Protein AF-B2JRF4-F1 (afdb_monomer_lite)

Sequence (71 aa):
MTADEAPRPNAPADDPRPAPPKRPDPDDCCHSGCDPCVFDLYDEELTRYRAALAAWEARHARREGKPRRKR

Organism: Paraburkholderia phymatum (strain DSM 17167 / CIP 108236 / LMG 21445 / STM815) (NCBI:txid391038)

Structure (mmCIF, N/CA/C/O backbone):
data_AF-B2JRF4-F1
#
_entry.id   AF-B2JRF4-F1
#
loop_
_atom_site.group_PDB
_atom_site.id
_atom_site.type_symbol
_atom_site.label_atom_id
_atom_site.label_alt_id
_atom_site.label_comp_id
_atom_site.label_asym_id
_atom_site.label_entity_id
_atom_site.label_seq_id
_atom_site.pdbx_PDB_ins_code
_atom_site.Cartn_x
_atom_site.Cartn_y
_atom_site.Cartn_z
_atom_site.occupancy
_atom_site.B_iso_or_equiv
_atom_site.auth_seq_id
_atom_site.auth_comp_id
_atom_site.auth_asym_id
_atom_site.auth_atom_id
_atom_site.pdbx_PDB_model_num
ATOM 1 N N . MET A 1 1 ? -46.859 -13.435 -12.317 1.00 45.00 1 MET A N 1
ATOM 2 C CA . MET A 1 1 ? -45.633 -14.256 -12.359 1.00 45.00 1 MET A CA 1
ATOM 3 C C . MET A 1 1 ? -44.710 -13.699 -11.289 1.00 45.00 1 MET A C 1
ATOM 5 O O . MET A 1 1 ? -44.062 -12.692 -11.522 1.00 45.00 1 MET A O 1
ATOM 9 N N . THR A 1 2 ? -44.787 -14.238 -10.077 1.00 53.06 2 THR A N 1
ATOM 10 C CA . THR A 1 2 ? -44.001 -13.819 -8.903 1.00 53.06 2 THR A CA 1
ATOM 11 C C . THR A 1 2 ? -43.247 -15.037 -8.375 1.00 53.06 2 THR A C 1
ATOM 13 O O . THR A 1 2 ? -43.777 -16.139 -8.509 1.00 53.06 2 THR A O 1
ATOM 16 N N . ALA A 1 3 ? -42.093 -14.801 -7.737 1.00 50.03 3 ALA A N 1
ATOM 17 C CA . ALA A 1 3 ? -40.992 -15.727 -7.409 1.00 50.03 3 ALA A CA 1
ATOM 18 C C . ALA A 1 3 ? -39.965 -15.794 -8.557 1.00 50.03 3 ALA A C 1
ATOM 20 O O . ALA A 1 3 ? -40.322 -16.095 -9.687 1.00 50.03 3 ALA A O 1
ATOM 21 N N . ASP A 1 4 ? -38.706 -15.410 -8.373 1.00 55.59 4 ASP A N 1
ATOM 22 C CA . ASP A 1 4 ? -37.831 -15.895 -7.311 1.00 55.59 4 ASP A CA 1
ATOM 23 C C . ASP A 1 4 ? -36.859 -14.796 -6.857 1.00 55.59 4 ASP A C 1
ATOM 25 O O . ASP A 1 4 ? -36.100 -14.220 -7.639 1.00 55.59 4 ASP A O 1
ATOM 29 N N . GLU A 1 5 ? -36.960 -14.459 -5.577 1.00 60.47 5 GLU A N 1
ATOM 30 C CA . GLU A 1 5 ? -36.071 -13.545 -4.885 1.00 60.47 5 GLU A CA 1
ATOM 31 C C . GLU A 1 5 ? -34.698 -14.206 -4.771 1.00 60.47 5 GLU A C 1
ATOM 33 O O . GLU A 1 5 ? -34.497 -15.115 -3.968 1.00 60.47 5 GLU A O 1
ATOM 38 N N . ALA A 1 6 ? -33.756 -13.741 -5.594 1.00 59.97 6 ALA A N 1
ATOM 39 C CA . ALA A 1 6 ? -32.370 -14.168 -5.515 1.00 59.97 6 ALA A CA 1
ATOM 40 C C . ALA A 1 6 ? -31.880 -14.025 -4.060 1.00 59.97 6 ALA A C 1
ATOM 42 O O . ALA A 1 6 ? -32.022 -12.941 -3.476 1.00 59.97 6 ALA A O 1
ATOM 43 N N . PRO A 1 7 ? -31.311 -15.083 -3.453 1.00 58.19 7 PRO A N 1
ATOM 44 C CA . PRO A 1 7 ? -30.785 -14.996 -2.106 1.00 58.19 7 PRO A CA 1
ATOM 45 C C . PRO A 1 7 ? -29.702 -13.921 -2.092 1.00 58.19 7 PRO A C 1
ATOM 47 O O . PRO A 1 7 ? -28.666 -14.026 -2.748 1.00 58.19 7 PRO A O 1
ATOM 50 N N . ARG A 1 8 ? -29.993 -12.847 -1.359 1.00 62.31 8 ARG A N 1
ATOM 51 C CA . ARG A 1 8 ? -29.081 -11.732 -1.114 1.00 62.31 8 ARG A CA 1
ATOM 52 C C . ARG A 1 8 ? -27.775 -12.342 -0.595 1.00 62.31 8 ARG A C 1
ATOM 54 O O . ARG A 1 8 ? -27.848 -13.146 0.340 1.00 62.31 8 ARG A O 1
ATOM 61 N N . PRO A 1 9 ? -26.603 -12.023 -1.174 1.00 59.91 9 PRO A N 1
ATOM 62 C CA . PRO A 1 9 ? -25.353 -12.556 -0.663 1.00 59.91 9 PRO A CA 1
ATOM 63 C C . PRO A 1 9 ? -25.274 -12.154 0.804 1.00 59.91 9 PRO A C 1
ATOM 65 O O . PRO A 1 9 ? -25.456 -10.978 1.125 1.00 59.91 9 PRO A O 1
ATOM 68 N N . ASN A 1 10 ? -25.104 -13.145 1.683 1.00 58.72 10 ASN A N 1
ATOM 69 C CA . ASN A 1 10 ? -24.906 -12.945 3.111 1.00 58.72 10 ASN A CA 1
ATOM 70 C C . ASN A 1 10 ? -23.915 -11.795 3.299 1.00 58.72 10 ASN A C 1
ATOM 72 O O . ASN A 1 10 ? -22.722 -11.952 3.035 1.00 58.72 10 ASN A O 1
ATOM 76 N N . ALA A 1 11 ? -24.422 -10.630 3.704 1.00 52.22 11 ALA A N 1
ATOM 77 C CA . ALA A 1 11 ? -23.573 -9.524 4.093 1.00 52.22 11 ALA A CA 1
ATOM 78 C C . ALA A 1 11 ? -22.684 -10.057 5.223 1.00 52.22 11 ALA A C 1
ATOM 80 O O . ALA A 1 11 ? -23.230 -10.622 6.177 1.00 52.22 11 ALA A O 1
ATOM 81 N N . PRO A 1 12 ? -21.347 -9.956 5.127 1.00 55.00 12 PRO A N 1
ATOM 82 C CA . PRO A 1 12 ? -20.492 -10.404 6.210 1.00 55.00 12 PRO A CA 1
ATOM 83 C C . PRO A 1 12 ? -20.887 -9.595 7.448 1.00 55.00 12 PRO A C 1
ATOM 85 O O . PRO A 1 12 ? -20.741 -8.374 7.483 1.00 55.00 12 PRO A O 1
ATOM 88 N N . ALA A 1 13 ? -21.469 -10.278 8.438 1.00 58.00 13 ALA A N 1
ATOM 89 C CA . ALA A 1 13 ? -22.000 -9.674 9.662 1.00 58.00 13 ALA A CA 1
ATOM 90 C C . ALA A 1 13 ? -20.907 -8.962 10.488 1.00 58.00 13 ALA A C 1
ATOM 92 O O . ALA A 1 13 ? -21.191 -8.118 11.342 1.00 58.00 13 ALA A O 1
ATOM 93 N N . ASP A 1 14 ? -19.651 -9.237 10.157 1.00 63.53 14 ASP A N 1
ATOM 94 C CA . ASP A 1 14 ? -18.459 -8.634 10.708 1.00 63.53 14 ASP A CA 1
ATOM 95 C C . ASP A 1 14 ? -17.732 -7.906 9.580 1.00 63.53 14 ASP A C 1
ATOM 97 O O . ASP A 1 14 ? -16.959 -8.529 8.868 1.00 63.53 14 ASP A O 1
ATOM 101 N N . ASP A 1 15 ? -18.024 -6.612 9.394 1.00 72.19 15 ASP A N 1
ATOM 102 C CA . ASP A 1 15 ? -17.259 -5.650 8.577 1.00 72.19 15 ASP A CA 1
ATOM 103 C C . ASP A 1 15 ? -15.751 -5.863 8.816 1.00 72.19 15 ASP A C 1
ATOM 105 O O . ASP A 1 15 ? -15.230 -5.370 9.828 1.00 72.19 15 ASP A O 1
ATOM 109 N N . PRO A 1 16 ? -15.064 -6.671 7.983 1.00 83.56 16 PRO A N 1
ATOM 110 C CA . PRO A 1 16 ? -13.748 -7.181 8.318 1.00 83.56 16 PRO A CA 1
ATOM 111 C C . PRO A 1 16 ? -12.714 -6.104 8.024 1.00 83.56 16 PRO A C 1
ATOM 113 O O . PRO A 1 16 ? -12.905 -5.256 7.149 1.00 83.56 16 PRO A O 1
ATOM 116 N N . ARG A 1 17 ? -11.606 -6.119 8.768 1.00 87.69 17 ARG A N 1
ATOM 117 C CA . ARG A 1 17 ? -10.529 -5.157 8.536 1.00 87.69 17 ARG A CA 1
ATOM 118 C C . ARG A 1 17 ? -10.040 -5.306 7.092 1.00 87.69 17 ARG A C 1
ATOM 120 O O . ARG A 1 17 ? -9.755 -6.438 6.693 1.00 87.69 17 ARG A O 1
ATOM 127 N N . PRO A 1 18 ? -9.921 -4.213 6.314 1.00 91.75 18 PRO A N 1
ATOM 128 C CA . PRO A 1 18 ? -9.335 -4.308 4.985 1.00 91.75 18 PRO A CA 1
ATOM 129 C C . PRO A 1 18 ? -7.912 -4.868 5.097 1.00 91.75 18 PRO A C 1
ATOM 131 O O . PRO A 1 18 ? -7.218 -4.619 6.086 1.00 91.75 18 PRO A O 1
ATOM 134 N N . ALA A 1 19 ? -7.486 -5.637 4.099 1.00 92.19 19 ALA A N 1
ATOM 135 C CA . ALA A 1 19 ? -6.138 -6.189 4.033 1.00 92.19 19 ALA A CA 1
ATOM 136 C C . ALA A 1 19 ? -5.233 -5.273 3.193 1.00 92.19 19 ALA A C 1
ATOM 138 O O . ALA A 1 19 ? -5.696 -4.745 2.179 1.00 92.19 19 ALA A O 1
ATOM 139 N N . PRO A 1 20 ? -3.966 -5.065 3.595 1.00 91.69 20 PRO A N 1
ATOM 140 C CA . PRO A 1 20 ? -3.034 -4.264 2.811 1.00 91.69 20 PRO A CA 1
ATOM 141 C C . PRO A 1 20 ? -2.749 -4.934 1.460 1.00 91.69 20 PRO A C 1
ATOM 143 O O . PRO A 1 20 ? -2.669 -6.167 1.404 1.00 91.69 20 PRO A O 1
ATOM 146 N N . PRO A 1 21 ? -2.553 -4.154 0.381 1.00 93.38 21 PRO A N 1
ATOM 147 C CA . PRO A 1 21 ? -2.140 -4.713 -0.897 1.00 93.38 21 PRO A CA 1
ATOM 148 C C . PRO A 1 21 ? -0.761 -5.365 -0.764 1.00 93.38 21 PRO A C 1
ATOM 150 O O . PRO A 1 21 ? 0.096 -4.920 0.007 1.00 93.38 21 PRO A O 1
ATOM 153 N N . LYS A 1 22 ? -0.536 -6.434 -1.531 1.00 92.12 22 LYS A N 1
ATOM 154 C CA . LYS A 1 2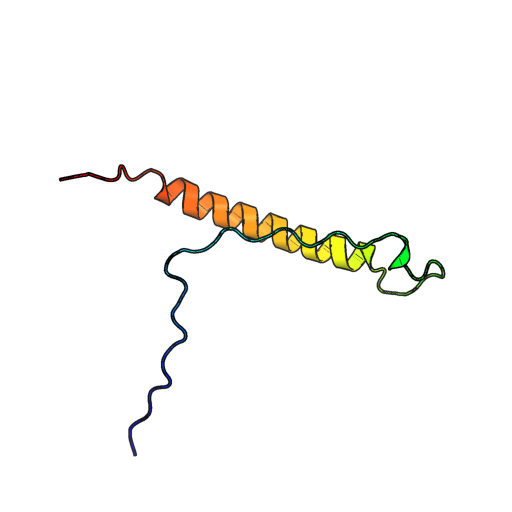2 ? 0.776 -7.075 -1.606 1.00 92.12 22 LYS A CA 1
ATOM 155 C C . LYS A 1 22 ? 1.721 -6.159 -2.380 1.00 92.12 22 LYS A C 1
ATOM 157 O O . LYS A 1 22 ? 1.406 -5.757 -3.495 1.00 92.12 22 LYS A O 1
ATOM 162 N N . ARG A 1 23 ? 2.879 -5.856 -1.792 1.00 91.25 23 ARG A N 1
ATOM 163 C CA . ARG A 1 23 ? 3.929 -5.107 -2.487 1.00 91.25 23 ARG A CA 1
ATOM 164 C C . ARG A 1 23 ? 4.467 -5.941 -3.663 1.00 91.25 23 ARG A C 1
ATOM 166 O O . ARG A 1 23 ? 4.781 -7.111 -3.425 1.00 91.25 23 ARG A O 1
ATOM 173 N N . PRO A 1 24 ? 4.565 -5.370 -4.877 1.00 90.38 24 PRO A N 1
ATOM 174 C CA . PRO A 1 24 ? 5.190 -6.042 -6.012 1.00 90.38 24 PRO A CA 1
ATOM 175 C C . PRO A 1 24 ? 6.694 -6.209 -5.787 1.00 90.38 24 PRO A C 1
ATOM 177 O O . PRO A 1 24 ? 7.314 -5.420 -5.061 1.00 90.38 24 PRO A O 1
ATOM 180 N N . ASP A 1 25 ? 7.268 -7.245 -6.388 1.00 89.81 25 ASP A N 1
ATOM 181 C CA . ASP A 1 25 ? 8.713 -7.447 -6.376 1.00 89.81 25 ASP A CA 1
ATOM 182 C C . ASP A 1 25 ? 9.387 -6.505 -7.392 1.00 89.81 25 ASP A C 1
ATOM 184 O O . ASP A 1 25 ? 8.769 -6.158 -8.402 1.00 89.81 25 ASP A O 1
ATOM 188 N N . PRO A 1 26 ? 10.638 -6.064 -7.172 1.00 83.75 26 PRO A N 1
ATOM 189 C CA . PRO A 1 26 ? 11.415 -5.415 -8.220 1.00 83.75 26 PRO A CA 1
ATOM 190 C C . PRO A 1 26 ? 11.410 -6.186 -9.544 1.00 83.75 26 PRO A C 1
ATOM 192 O O . PRO A 1 26 ? 11.269 -5.552 -10.582 1.00 83.75 26 PRO A O 1
ATOM 195 N N . ASP A 1 27 ? 11.465 -7.520 -9.525 1.00 85.56 27 ASP A N 1
ATOM 196 C CA . ASP A 1 27 ? 11.442 -8.342 -10.742 1.00 85.56 27 ASP A CA 1
ATOM 197 C C . ASP A 1 27 ? 10.087 -8.312 -11.483 1.00 85.56 27 ASP A C 1
ATOM 199 O O . ASP A 1 27 ? 10.042 -8.568 -12.687 1.00 85.56 27 ASP A O 1
ATOM 203 N N . ASP A 1 28 ? 8.990 -7.935 -10.809 1.00 85.38 28 ASP A N 1
ATOM 204 C CA . ASP A 1 28 ? 7.688 -7.688 -11.455 1.00 85.38 28 ASP A CA 1
ATOM 205 C C . ASP A 1 28 ? 7.694 -6.370 -12.255 1.00 85.38 28 ASP A C 1
ATOM 207 O O . ASP A 1 28 ? 6.833 -6.131 -13.108 1.00 85.38 28 ASP A O 1
ATOM 211 N N . CYS A 1 29 ? 8.661 -5.486 -11.988 1.00 83.62 29 CYS A N 1
ATOM 212 C CA . CYS A 1 29 ? 8.860 -4.278 -12.767 1.00 83.62 29 CYS A CA 1
ATOM 213 C C . CYS A 1 29 ? 9.519 -4.628 -14.103 1.00 83.62 29 CYS A C 1
ATOM 215 O O . CYS A 1 29 ? 10.565 -5.262 -14.180 1.00 83.62 29 CYS A O 1
ATOM 217 N N . CYS A 1 30 ? 8.951 -4.129 -15.196 1.00 83.12 30 CYS A N 1
ATOM 218 C CA . CYS A 1 30 ? 9.488 -4.351 -16.539 1.00 83.12 30 CYS A CA 1
ATOM 219 C C . CYS A 1 30 ? 10.824 -3.608 -16.794 1.00 83.12 30 CYS A C 1
ATOM 221 O O . CYS A 1 30 ? 11.449 -3.805 -17.837 1.00 83.12 30 CYS A O 1
ATOM 223 N N . HIS A 1 31 ? 11.267 -2.749 -15.858 1.00 80.00 31 HIS A N 1
ATOM 224 C CA . HIS A 1 31 ? 12.526 -1.973 -15.859 1.00 80.00 31 HIS A CA 1
ATOM 225 C C . HIS A 1 31 ? 12.808 -1.122 -17.115 1.00 80.00 31 HIS A C 1
ATOM 227 O O . HIS A 1 31 ? 13.834 -0.453 -17.197 1.00 80.00 31 HIS A O 1
ATOM 233 N N . SER A 1 32 ? 11.884 -1.109 -18.074 1.00 79.00 32 SER A N 1
ATOM 234 C CA . SER A 1 32 ? 12.046 -0.516 -19.405 1.00 79.00 32 SER A CA 1
ATOM 235 C C . SER A 1 32 ? 11.040 0.611 -19.665 1.00 79.00 32 SER A C 1
ATOM 237 O O . SER A 1 32 ? 10.919 1.076 -20.793 1.00 79.00 32 SER A O 1
ATOM 239 N N . GLY A 1 33 ? 10.314 1.048 -18.628 1.00 75.50 33 GLY A N 1
ATOM 240 C CA . GLY A 1 33 ? 9.321 2.124 -18.719 1.00 75.50 33 GLY A CA 1
ATOM 241 C C . GLY A 1 33 ? 7.911 1.667 -19.103 1.00 75.50 33 GLY A C 1
ATOM 242 O O . GLY A 1 33 ? 7.219 2.389 -19.811 1.00 75.50 33 GLY A O 1
ATOM 243 N N . CYS A 1 34 ? 7.483 0.475 -18.675 1.00 80.56 34 CYS A N 1
ATOM 244 C CA . CYS A 1 34 ? 6.089 0.058 -18.842 1.00 80.56 34 CYS A CA 1
ATOM 245 C C . CYS A 1 34 ? 5.137 1.011 -18.086 1.00 80.56 34 CYS A C 1
ATOM 247 O O . CYS A 1 34 ? 5.372 1.301 -16.913 1.00 80.56 34 CYS A O 1
ATOM 249 N N . ASP A 1 35 ? 4.078 1.467 -18.763 1.00 81.19 35 ASP A N 1
ATOM 250 C CA . ASP A 1 35 ? 3.036 2.359 -18.236 1.00 81.19 35 ASP A CA 1
ATOM 251 C C . ASP A 1 35 ? 1.671 1.636 -18.278 1.00 81.19 35 ASP A C 1
ATOM 253 O O . ASP A 1 35 ? 1.254 1.211 -19.366 1.00 81.19 35 ASP A O 1
ATOM 257 N N . PRO A 1 36 ? 0.989 1.442 -17.130 1.00 81.25 36 PRO A N 1
ATOM 258 C CA . PRO A 1 36 ? 1.354 1.916 -15.787 1.00 81.25 36 PRO A CA 1
ATOM 259 C C . PRO A 1 36 ? 2.425 1.058 -15.099 1.00 81.25 36 PRO A C 1
ATOM 261 O O . PRO A 1 36 ? 2.437 -0.171 -15.216 1.00 81.25 36 PRO A O 1
ATOM 264 N N . CYS A 1 37 ? 3.315 1.706 -14.339 1.00 88.38 37 CYS A N 1
ATOM 265 C CA . CYS A 1 37 ? 4.302 1.011 -13.518 1.00 88.38 37 CYS A CA 1
ATOM 266 C C . CYS A 1 37 ? 3.590 0.194 -12.430 1.00 88.38 37 CYS A C 1
ATOM 268 O O . CYS A 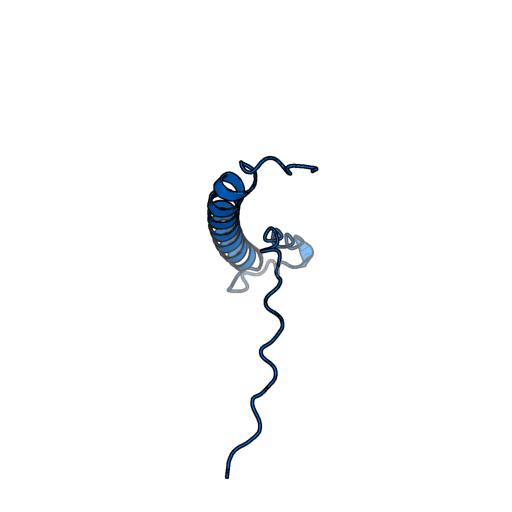1 37 ? 2.643 0.661 -11.796 1.00 88.38 37 CYS A O 1
ATOM 270 N N . VAL A 1 38 ? 4.073 -1.020 -12.153 1.00 90.69 38 VAL A N 1
ATOM 271 C CA . VAL A 1 38 ? 3.499 -1.882 -11.105 1.00 90.69 38 VAL A CA 1
ATOM 272 C C . VAL A 1 38 ? 3.532 -1.214 -9.723 1.00 90.69 38 VAL A C 1
ATOM 274 O O . VAL A 1 38 ? 2.631 -1.419 -8.909 1.00 90.69 38 VAL A O 1
ATOM 277 N N . PHE A 1 39 ? 4.539 -0.372 -9.472 1.00 91.00 39 PHE A N 1
ATOM 278 C CA . PHE A 1 39 ? 4.638 0.413 -8.245 1.00 91.00 39 PHE A CA 1
ATOM 279 C C . PHE A 1 39 ? 3.599 1.537 -8.185 1.00 91.00 39 PHE A C 1
ATOM 281 O O . PHE A 1 39 ? 3.043 1.762 -7.115 1.00 91.00 39 PHE A O 1
ATOM 288 N N . ASP A 1 40 ? 3.267 2.162 -9.318 1.00 90.88 40 ASP A N 1
ATOM 289 C CA . ASP A 1 40 ? 2.232 3.202 -9.378 1.00 90.88 40 ASP A CA 1
ATOM 290 C C . ASP A 1 40 ? 0.851 2.597 -9.088 1.00 90.88 40 ASP A C 1
ATOM 292 O O . ASP A 1 40 ? 0.112 3.094 -8.237 1.00 90.88 40 ASP A O 1
ATOM 296 N N . LEU A 1 41 ? 0.540 1.448 -9.703 1.00 91.69 41 LEU A N 1
ATOM 297 C CA . LEU A 1 41 ? -0.684 0.695 -9.403 1.00 91.69 41 LEU A CA 1
ATOM 298 C C . LEU A 1 41 ? -0.755 0.283 -7.928 1.00 91.69 41 LEU A C 1
ATOM 30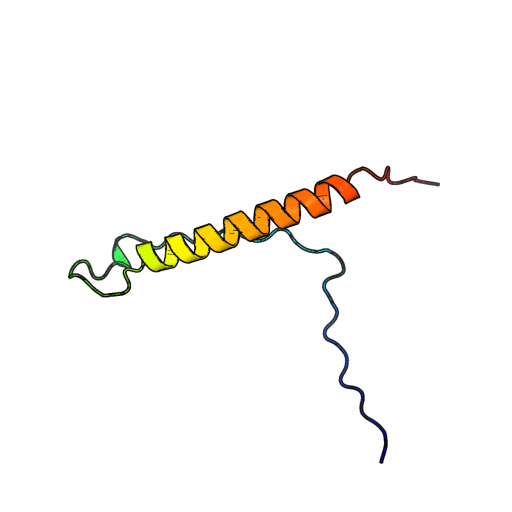0 O O . LEU A 1 41 ? -1.810 0.375 -7.295 1.00 91.69 41 LEU A O 1
ATOM 304 N N . TYR A 1 42 ? 0.370 -0.164 -7.366 1.00 94.06 42 TYR A N 1
ATOM 305 C CA . TYR A 1 42 ? 0.454 -0.506 -5.951 1.00 94.06 42 TYR A CA 1
ATOM 306 C C . TYR A 1 42 ? 0.205 0.710 -5.049 1.00 94.06 42 TYR A C 1
ATOM 308 O O . TYR A 1 42 ? -0.514 0.582 -4.058 1.00 94.06 42 TYR A O 1
ATOM 316 N N . ASP A 1 43 ? 0.747 1.882 -5.375 1.00 93.62 43 ASP A N 1
ATOM 317 C CA . ASP A 1 43 ? 0.558 3.099 -4.582 1.00 93.62 43 ASP A CA 1
ATOM 318 C C . ASP A 1 43 ? -0.889 3.619 -4.638 1.00 93.62 43 ASP A C 1
ATOM 320 O O . ASP A 1 43 ? -1.430 4.075 -3.618 1.00 93.62 43 ASP A O 1
ATOM 324 N N . GLU A 1 44 ? -1.565 3.484 -5.781 1.00 94.69 44 GLU A N 1
ATOM 325 C CA . GLU A 1 44 ? -3.000 3.762 -5.906 1.00 94.69 44 GLU A CA 1
ATOM 326 C C . GLU A 1 44 ? -3.837 2.834 -5.017 1.00 94.69 44 GLU A C 1
ATOM 328 O O . GLU A 1 44 ? -4.675 3.291 -4.228 1.00 94.69 44 GLU A O 1
ATOM 333 N N . GLU A 1 45 ? -3.585 1.527 -5.095 1.00 95.56 45 GLU A N 1
ATOM 334 C CA . GLU A 1 45 ? -4.255 0.524 -4.265 1.00 95.56 45 GLU A CA 1
ATOM 335 C C . GLU A 1 45 ? -3.957 0.745 -2.777 1.00 95.56 45 GLU A C 1
ATOM 337 O O . GLU A 1 45 ? -4.857 0.674 -1.935 1.00 95.56 45 GLU A O 1
ATOM 342 N N . LEU A 1 46 ? -2.719 1.104 -2.430 1.00 96.50 46 LEU A N 1
ATOM 343 C CA . LEU A 1 46 ? -2.316 1.425 -1.063 1.00 96.50 46 LEU A CA 1
ATOM 344 C C . LEU A 1 46 ? -3.043 2.666 -0.541 1.00 96.50 46 LEU A C 1
ATOM 346 O O . LEU A 1 46 ? -3.432 2.711 0.630 1.00 96.50 46 LEU A O 1
ATOM 350 N N . THR A 1 47 ? -3.268 3.660 -1.397 1.00 96.88 47 THR A N 1
ATOM 351 C CA . THR A 1 47 ? -4.049 4.854 -1.061 1.00 96.88 47 THR A CA 1
ATOM 352 C C . THR A 1 47 ? -5.505 4.495 -0.769 1.00 96.88 47 THR A C 1
ATOM 354 O O . THR A 1 47 ? -6.040 4.897 0.270 1.00 96.88 47 THR A O 1
ATOM 357 N N . ARG A 1 48 ? -6.131 3.669 -1.617 1.00 95.75 48 ARG A N 1
ATOM 358 C CA . ARG A 1 48 ? -7.497 3.163 -1.393 1.00 95.75 48 ARG A CA 1
ATOM 359 C C . ARG A 1 48 ? -7.58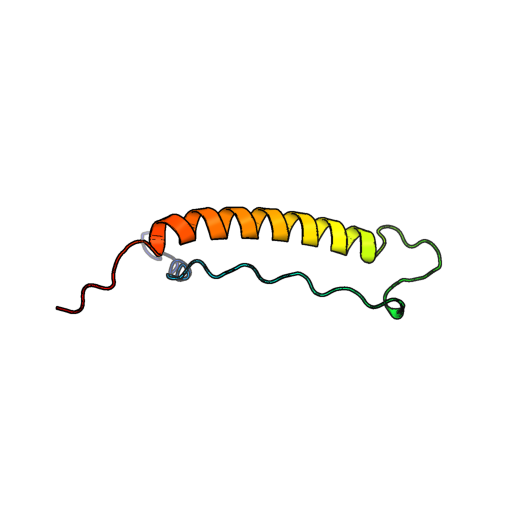6 2.348 -0.105 1.00 95.75 48 ARG A C 1
ATOM 361 O O . ARG A 1 48 ? -8.495 2.566 0.698 1.00 95.75 48 ARG A O 1
ATOM 368 N N . TYR A 1 49 ? -6.612 1.472 0.135 1.00 96.00 49 TYR A N 1
ATOM 369 C CA . TYR A 1 49 ? -6.511 0.677 1.355 1.00 96.00 49 TYR A CA 1
ATOM 370 C C . TYR A 1 49 ? -6.442 1.553 2.607 1.00 96.00 49 TYR A C 1
ATOM 372 O O . TYR A 1 49 ? -7.191 1.324 3.553 1.00 96.00 49 TYR A O 1
ATOM 380 N N . ARG A 1 50 ? -5.585 2.581 2.619 1.00 95.88 50 ARG A N 1
ATOM 381 C CA . ARG A 1 50 ? -5.452 3.501 3.761 1.00 95.88 50 ARG A CA 1
ATOM 382 C C . ARG A 1 50 ? -6.763 4.227 4.059 1.00 95.88 50 ARG A C 1
ATOM 384 O O . ARG A 1 50 ? -7.151 4.317 5.222 1.00 95.88 50 ARG A O 1
ATOM 391 N N . ALA A 1 51 ? -7.468 4.692 3.027 1.00 96.44 51 ALA A N 1
ATOM 392 C CA . ALA A 1 51 ? -8.773 5.328 3.187 1.00 96.44 51 ALA A CA 1
ATOM 393 C C . ALA A 1 51 ? -9.824 4.350 3.746 1.00 96.44 51 ALA A C 1
ATOM 395 O O . ALA A 1 51 ? -10.544 4.677 4.692 1.00 96.44 51 ALA A O 1
ATOM 396 N N . ALA A 1 52 ? -9.875 3.127 3.208 1.00 93.94 52 ALA A N 1
ATOM 397 C CA . ALA A 1 52 ? -10.766 2.076 3.693 1.00 93.94 52 ALA A CA 1
ATOM 398 C C . ALA A 1 52 ? -10.455 1.684 5.145 1.00 93.94 52 ALA A C 1
ATOM 400 O O . ALA A 1 52 ? -11.376 1.509 5.944 1.00 93.94 52 ALA A O 1
ATOM 401 N N . LEU A 1 53 ? -9.169 1.590 5.497 1.00 94.19 53 LEU A N 1
ATOM 402 C CA . LEU A 1 53 ? -8.710 1.264 6.841 1.00 94.19 53 LEU A CA 1
ATOM 403 C C . LEU A 1 53 ? -9.119 2.345 7.838 1.00 94.19 53 LEU A C 1
ATOM 405 O O . LEU A 1 53 ? -9.712 2.014 8.857 1.00 94.19 53 LEU A O 1
ATOM 409 N N . ALA A 1 54 ? -8.893 3.622 7.527 1.00 94.06 54 ALA A N 1
AT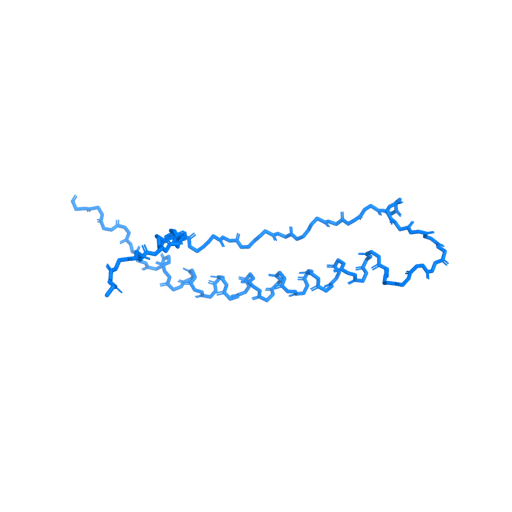OM 410 C CA . ALA A 1 54 ? -9.308 4.725 8.393 1.00 94.06 54 ALA A CA 1
ATOM 411 C C . ALA A 1 54 ? -10.833 4.737 8.616 1.00 94.06 54 ALA A C 1
ATOM 413 O O . ALA A 1 54 ? -11.311 4.903 9.739 1.00 94.06 54 ALA A O 1
ATOM 414 N N . ALA A 1 55 ? -11.615 4.499 7.557 1.00 92.44 55 ALA A N 1
ATOM 415 C CA . ALA A 1 55 ? -13.067 4.403 7.664 1.00 92.44 55 ALA A CA 1
ATOM 416 C C . ALA A 1 55 ? -13.502 3.197 8.516 1.00 92.44 55 ALA A C 1
ATOM 418 O O . ALA A 1 55 ? -14.451 3.300 9.294 1.00 92.44 55 ALA A O 1
ATOM 419 N N . TRP A 1 56 ? -12.822 2.058 8.372 1.00 91.44 56 TRP A N 1
ATOM 420 C CA . TRP A 1 56 ? -13.053 0.865 9.182 1.00 91.44 56 TRP A CA 1
ATOM 421 C C . TRP A 1 56 ? -12.727 1.123 10.659 1.00 91.44 56 TRP A C 1
ATOM 423 O O . TRP A 1 56 ? -13.571 0.876 11.519 1.00 91.44 56 TRP A O 1
ATOM 433 N N . GLU A 1 57 ? -11.567 1.712 10.956 1.00 90.19 57 GLU A N 1
ATOM 434 C CA . GLU A 1 57 ? -11.139 2.062 12.315 1.00 90.19 57 GLU A CA 1
ATOM 435 C C . GLU A 1 57 ? -12.138 3.014 12.985 1.00 90.19 57 GLU A C 1
ATOM 437 O O . GLU A 1 57 ? -12.531 2.781 14.126 1.00 90.19 57 GLU A O 1
ATOM 442 N N . ALA A 1 58 ? -12.650 4.020 12.268 1.00 90.38 58 ALA A N 1
ATOM 443 C CA . ALA A 1 58 ? -13.672 4.930 12.788 1.00 90.38 58 ALA A CA 1
ATOM 444 C C . ALA A 1 58 ? -14.993 4.215 13.141 1.00 90.38 58 ALA A C 1
ATOM 446 O O . ALA A 1 58 ? -15.616 4.507 14.169 1.00 90.38 58 ALA A O 1
ATOM 447 N N . ARG A 1 59 ? -15.434 3.254 12.314 1.00 85.56 59 ARG A N 1
ATOM 448 C CA . ARG A 1 59 ? -16.647 2.459 12.580 1.00 85.56 59 ARG A CA 1
ATOM 449 C C . ARG A 1 59 ? -16.454 1.508 13.757 1.00 85.56 59 ARG A C 1
ATOM 451 O O . ARG A 1 59 ? -17.370 1.363 14.568 1.00 85.56 59 ARG A O 1
ATOM 458 N N . HIS A 1 60 ? -15.285 0.880 13.864 1.00 84.25 60 HIS A N 1
ATOM 459 C CA . HIS A 1 60 ? -14.975 -0.103 14.904 1.00 84.25 60 HIS A CA 1
ATOM 460 C C . HIS A 1 60 ? -14.623 0.528 16.249 1.00 84.25 60 HIS A C 1
ATOM 462 O O . HIS A 1 60 ? -15.098 0.035 17.266 1.00 84.25 60 HIS A O 1
ATOM 468 N N . ALA A 1 61 ? -13.954 1.684 16.285 1.00 78.88 61 ALA A N 1
ATOM 469 C CA . ALA A 1 61 ? -13.738 2.451 17.518 1.00 78.88 61 ALA A CA 1
ATOM 470 C C . ALA A 1 61 ? -15.063 2.778 18.233 1.00 78.88 61 ALA A C 1
ATOM 472 O O . ALA A 1 61 ? -15.160 2.728 19.458 1.00 78.88 61 ALA A O 1
ATOM 473 N N . ARG A 1 62 ? -16.128 3.036 17.463 1.00 68.75 62 ARG A N 1
ATOM 474 C CA . ARG A 1 62 ? -17.483 3.255 17.992 1.00 68.75 62 ARG A CA 1
ATOM 475 C C . ARG A 1 62 ? -18.183 1.961 18.444 1.00 68.75 62 ARG A C 1
ATOM 477 O O . ARG A 1 62 ? -19.103 2.034 19.258 1.00 68.75 62 ARG A O 1
ATOM 484 N N . ARG A 1 63 ? -17.790 0.790 17.926 1.00 66.12 63 ARG A N 1
ATOM 485 C CA . ARG A 1 63 ? -18.387 -0.526 18.248 1.00 66.12 63 ARG A CA 1
ATOM 486 C C . ARG A 1 63 ? -17.711 -1.210 19.442 1.00 66.12 63 ARG A C 1
ATOM 488 O O . ARG A 1 63 ? -18.422 -1.723 20.304 1.00 66.12 63 ARG A O 1
ATOM 495 N N . GLU A 1 64 ? -16.382 -1.157 19.530 1.00 60.06 64 GLU A N 1
ATOM 496 C CA . GLU A 1 64 ? -15.568 -1.765 20.600 1.00 60.06 64 GLU A CA 1
ATOM 497 C C . GLU A 1 64 ? -15.813 -1.128 21.988 1.00 60.06 64 GLU A C 1
ATOM 499 O O . GLU A 1 64 ? -15.463 -1.697 23.018 1.00 60.06 64 GLU A O 1
ATOM 504 N N . GLY A 1 65 ? -16.503 0.018 22.049 1.00 55.41 65 GLY A N 1
ATOM 505 C CA . GLY A 1 65 ? -16.956 0.647 23.296 1.00 55.41 65 GLY A CA 1
ATOM 506 C C . GLY A 1 65 ? -18.161 -0.023 23.978 1.00 55.41 65 GLY A C 1
ATOM 507 O O . GLY A 1 65 ? -18.619 0.465 25.013 1.00 55.41 65 GLY A O 1
ATOM 508 N N . LYS A 1 66 ? -18.722 -1.115 23.436 1.00 49.72 66 LYS A N 1
ATOM 509 C CA . LYS A 1 66 ? -19.813 -1.850 24.096 1.00 49.72 66 LYS A CA 1
ATOM 510 C C . LYS A 1 66 ? -19.220 -2.978 24.952 1.00 49.72 66 LYS A C 1
ATOM 512 O O . LYS A 1 66 ? -18.792 -3.984 24.387 1.00 49.72 66 LYS A O 1
ATOM 517 N N . PRO A 1 67 ? -19.226 -2.889 26.299 1.00 51.66 67 PRO A N 1
ATOM 518 C CA . PRO A 1 67 ? -18.808 -4.019 27.116 1.00 51.66 67 PRO A CA 1
ATOM 519 C C . PRO A 1 67 ? -19.700 -5.208 26.764 1.00 51.66 67 PRO A C 1
ATOM 521 O O . PRO A 1 67 ? -20.932 -5.100 26.801 1.00 51.66 67 PRO A O 1
ATOM 524 N N . ARG A 1 68 ? -19.077 -6.337 26.405 1.00 62.94 68 ARG A N 1
ATOM 525 C CA . ARG A 1 68 ? -19.738 -7.642 26.288 1.00 62.94 68 ARG A CA 1
ATOM 526 C C . ARG A 1 68 ? -20.325 -7.957 27.664 1.00 62.94 68 ARG A C 1
ATOM 528 O O . ARG A 1 68 ? -19.651 -8.540 28.507 1.00 62.94 68 ARG A O 1
ATOM 535 N N . ARG A 1 69 ? -21.554 -7.498 27.926 1.00 62.94 69 ARG A N 1
ATOM 536 C CA . ARG A 1 69 ? -22.304 -7.811 29.145 1.00 62.94 69 ARG A CA 1
ATOM 537 C C . ARG A 1 69 ? -22.555 -9.316 29.138 1.00 62.94 69 ARG A C 1
ATOM 539 O O . ARG A 1 69 ? -23.503 -9.778 28.512 1.00 62.94 69 ARG A O 1
ATOM 546 N N . LYS A 1 70 ? -21.669 -10.072 29.790 1.00 56.28 70 LYS A N 1
ATOM 547 C CA . LYS A 1 70 ? -21.953 -11.442 30.216 1.00 56.28 70 LYS A CA 1
ATOM 548 C C . LYS A 1 70 ? -23.031 -11.336 31.295 1.00 56.28 70 LYS A C 1
ATOM 550 O O . LYS A 1 70 ? -22.810 -10.670 32.304 1.00 56.28 70 LYS A O 1
ATOM 555 N N . ARG A 1 71 ? -24.211 -11.871 30.995 1.00 60.06 71 ARG A N 1
ATOM 556 C CA . ARG A 1 71 ? -25.353 -11.979 31.902 1.00 60.06 71 ARG A CA 1
ATOM 557 C C . ARG A 1 71 ? -25.353 -13.363 32.529 1.00 60.06 71 ARG A C 1
ATOM 559 O O . ARG A 1 71 ? -24.874 -14.289 31.837 1.00 60.06 71 ARG A O 1
#

Radius of gyration: 20.2 Å; chains: 1; bounding box: 58×21×51 Å

Foldseek 3Di:
DDDDDDPDPPDPPDPDQQDQDDDDDPVVAPVPDDPPTPVVVNVVSRVVNVVSNVVVCVVVVVVVPDPPPPD

InterPro domains:
  IPR019180 Oxidoreductase-like, N-terminal [PF09791] (18-57)
  IPR039251 Oxidoreductase-like domain-containing protein 1 [PTHR21193] (14-59)

Secondary structure (DSSP, 8-state):
------------SS-PPPPPPPPPPGGGS-SS--SS-HHHHHHHHHHHH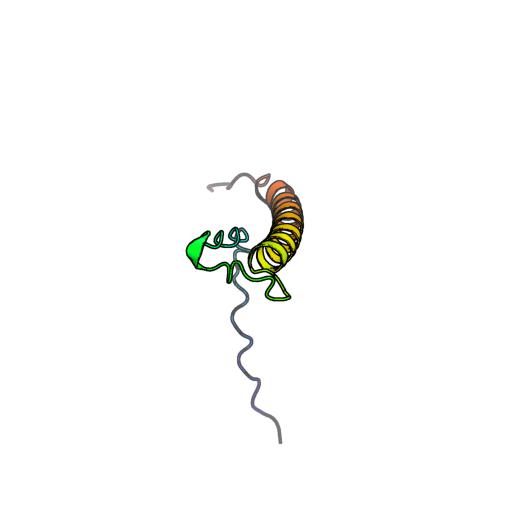HHHHHHHHHHHHTTTTS-----

pLDDT: mean 78.37, std 15.87, range [45.0, 96.88]